Protein AF-A0A5K1BGW7-F1 (afdb_monomer)

Foldseek 3Di:
DVPCWDFPDDDDPDTDTDDDDPDDVVPDDDDPPCPDDDDPDDDDDPDDCDPPPDDNVVVVVVVVVVVPDDDPDDD

Organism: NCBI:txid210225

Sequence (75 aa):
DKTGGKVISRRTNILLLYRGRHYDPKKRPAIPLMLWKPHAPIYPKLVKYVPSGLTLEQTKEMRSRGLNSPALIKL

Structure (mmCIF, N/CA/C/O backbone):
data_AF-A0A5K1BGW7-F1
#
_entry.id   AF-A0A5K1BGW7-F1
#
loop_
_atom_site.group_PDB
_atom_site.id
_atom_site.type_symbol
_atom_site.label_atom_id
_atom_site.label_alt_id
_atom_site.label_comp_id
_atom_site.label_asym_id
_atom_site.label_entity_id
_atom_site.label_seq_id
_atom_site.pdbx_PDB_ins_code
_atom_site.Cartn_x
_atom_site.Cartn_y
_atom_site.Cartn_z
_atom_site.occupancy
_atom_site.B_iso_or_equiv
_atom_site.auth_seq_id
_atom_site.auth_comp_id
_atom_site.auth_asym_id
_atom_site.auth_atom_id
_atom_site.pdbx_PDB_model_num
ATOM 1 N N . ASP A 1 1 ? 13.180 -6.600 -53.179 1.00 50.28 1 ASP A N 1
ATOM 2 C CA . ASP A 1 1 ? 12.181 -5.542 -52.911 1.00 50.28 1 ASP A CA 1
ATOM 3 C C . ASP A 1 1 ? 10.859 -6.013 -52.311 1.00 50.28 1 ASP A C 1
ATOM 5 O O . ASP A 1 1 ? 10.434 -5.413 -51.337 1.00 50.28 1 ASP A O 1
ATOM 9 N N . LYS A 1 2 ? 10.230 -7.115 -52.759 1.00 58.78 2 LYS A N 1
ATOM 10 C CA . LYS A 1 2 ? 8.932 -7.578 -52.197 1.00 58.78 2 LYS A CA 1
ATOM 11 C C . LYS A 1 2 ? 8.949 -8.082 -50.738 1.00 58.78 2 LYS A C 1
ATOM 13 O O . LYS A 1 2 ? 7.892 -8.251 -50.145 1.00 58.78 2 LYS A O 1
ATOM 18 N N . THR A 1 3 ? 10.112 -8.364 -50.147 1.00 59.19 3 THR A N 1
ATOM 19 C CA . THR A 1 3 ? 10.216 -9.031 -48.832 1.00 59.19 3 THR A CA 1
ATOM 20 C C . THR A 1 3 ? 10.454 -8.093 -47.648 1.00 59.19 3 THR A C 1
ATOM 22 O O . THR A 1 3 ? 10.499 -8.586 -46.519 1.00 59.19 3 THR A O 1
ATOM 25 N N . GLY A 1 4 ? 10.629 -6.784 -47.887 1.00 65.38 4 GLY A N 1
ATOM 26 C CA . GLY A 1 4 ? 10.767 -5.741 -46.856 1.00 65.38 4 GLY A CA 1
ATOM 27 C C . GLY A 1 4 ? 11.937 -5.897 -45.869 1.00 65.38 4 GLY A C 1
ATOM 28 O O . GLY A 1 4 ? 12.034 -5.129 -44.919 1.00 65.38 4 GLY A O 1
ATOM 29 N N . GLY A 1 5 ? 12.810 -6.893 -46.055 1.00 73.50 5 GLY A N 1
ATOM 30 C CA . GLY A 1 5 ? 13.915 -7.224 -45.153 1.00 73.50 5 GLY A CA 1
ATOM 31 C C . GLY A 1 5 ? 15.279 -7.137 -45.836 1.00 73.50 5 GLY A C 1
ATOM 32 O O . GLY A 1 5 ? 15.374 -7.187 -47.063 1.00 73.50 5 GLY A O 1
ATOM 33 N N . LYS A 1 6 ? 16.348 -7.046 -45.038 1.00 79.31 6 LYS A N 1
ATOM 34 C CA . LYS A 1 6 ? 17.735 -6.969 -45.527 1.00 79.31 6 LYS A CA 1
ATOM 35 C C . LYS A 1 6 ? 18.356 -8.364 -45.596 1.00 79.31 6 LYS A C 1
ATOM 37 O O . LYS A 1 6 ? 18.312 -9.105 -44.617 1.00 79.31 6 LYS A O 1
ATOM 42 N N . VAL A 1 7 ? 18.947 -8.730 -46.731 1.00 82.56 7 VAL A N 1
ATOM 43 C CA . VAL A 1 7 ? 19.652 -10.014 -46.885 1.00 82.56 7 VAL A CA 1
ATOM 44 C C . VAL A 1 7 ? 20.975 -9.956 -46.114 1.00 82.56 7 VAL A C 1
ATOM 4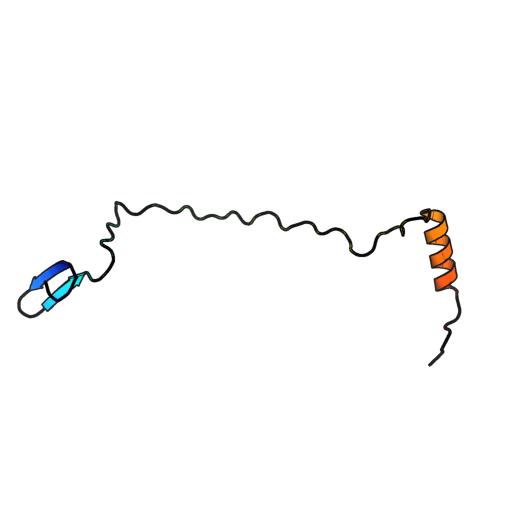6 O O . VAL A 1 7 ? 21.804 -9.093 -46.387 1.00 82.56 7 VAL A O 1
ATOM 49 N N . ILE A 1 8 ? 21.155 -10.850 -45.137 1.00 83.88 8 ILE A N 1
ATOM 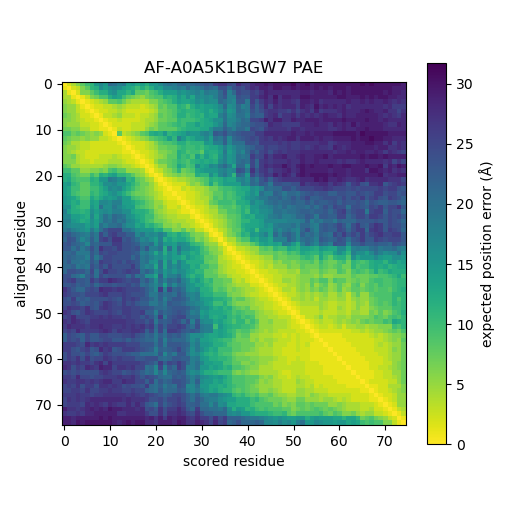50 C CA . ILE A 1 8 ? 22.375 -10.952 -44.314 1.00 83.88 8 ILE A CA 1
ATOM 51 C C . ILE A 1 8 ? 23.377 -11.900 -44.977 1.00 83.88 8 ILE A C 1
ATOM 53 O O . ILE A 1 8 ? 24.579 -11.656 -44.975 1.00 83.88 8 ILE A O 1
ATOM 57 N N . SER A 1 9 ? 22.880 -13.001 -45.542 1.00 84.56 9 SER A N 1
ATOM 58 C CA . SER A 1 9 ? 23.701 -14.000 -46.217 1.00 84.56 9 SER A CA 1
ATOM 59 C C . SER A 1 9 ? 22.887 -14.734 -47.271 1.00 84.56 9 SER A C 1
ATOM 61 O O . SER A 1 9 ? 21.691 -14.980 -47.095 1.00 84.56 9 SER A O 1
ATOM 63 N N . ARG A 1 10 ? 23.550 -15.100 -48.365 1.00 83.81 10 ARG A N 1
ATOM 64 C CA . ARG A 1 10 ? 22.982 -15.928 -49.422 1.00 83.81 10 ARG A CA 1
ATOM 65 C C . ARG A 1 10 ? 24.013 -16.976 -49.812 1.00 83.81 10 ARG A C 1
ATOM 67 O O . ARG A 1 10 ? 25.101 -16.624 -50.258 1.00 83.81 10 ARG A O 1
ATOM 74 N N . ARG A 1 11 ? 23.678 -18.253 -49.633 1.00 89.31 11 ARG A N 1
ATOM 75 C CA . ARG A 1 11 ? 24.493 -19.382 -50.098 1.00 89.31 11 ARG A CA 1
ATOM 76 C C . ARG A 1 11 ? 23.592 -20.388 -50.780 1.00 89.31 11 ARG A C 1
ATOM 78 O O . ARG A 1 11 ? 22.711 -20.930 -50.124 1.00 89.31 11 ARG A O 1
ATOM 85 N N . THR A 1 12 ? 23.830 -20.624 -52.066 1.00 88.31 12 THR A N 1
ATOM 86 C CA . THR A 1 12 ? 23.108 -21.592 -52.907 1.00 88.31 12 THR A CA 1
ATOM 87 C C . THR A 1 12 ? 21.590 -21.532 -52.671 1.00 88.31 12 THR A C 1
ATOM 89 O O . THR A 1 12 ? 20.947 -20.601 -53.154 1.00 88.31 12 THR A O 1
ATOM 92 N N . ASN A 1 13 ? 21.040 -22.441 -51.858 1.00 88.06 13 ASN A N 1
ATOM 93 C CA . ASN A 1 13 ? 19.602 -22.580 -51.600 1.00 88.06 13 ASN A CA 1
ATOM 94 C C . ASN A 1 13 ? 19.130 -21.960 -50.269 1.00 88.06 13 ASN A C 1
ATOM 96 O O . ASN A 1 13 ? 17.942 -21.991 -49.966 1.00 88.06 13 ASN A O 1
ATOM 100 N N . ILE A 1 14 ? 20.037 -21.404 -49.461 1.00 85.88 14 ILE A N 1
ATOM 101 C CA . ILE A 1 14 ? 19.739 -20.823 -48.149 1.00 85.88 14 ILE A CA 1
ATOM 102 C C . ILE A 1 14 ? 19.827 -19.297 -48.238 1.00 85.88 14 ILE A C 1
ATOM 104 O O . ILE A 1 14 ? 20.868 -18.724 -48.582 1.00 85.88 14 ILE A O 1
ATOM 108 N N . LEU A 1 15 ? 18.722 -18.636 -47.886 1.00 86.06 15 LEU A N 1
ATOM 109 C CA . LEU A 1 15 ? 18.620 -17.184 -47.775 1.00 86.06 15 LEU A CA 1
ATOM 110 C C . LEU A 1 15 ? 18.398 -16.795 -46.312 1.00 86.06 15 LEU A C 1
ATOM 112 O O . LEU A 1 15 ? 17.348 -17.083 -45.741 1.00 86.06 15 LEU A O 1
ATOM 116 N N . LEU A 1 16 ? 19.367 -16.093 -45.724 1.00 81.44 16 LEU A N 1
ATOM 117 C CA . LEU A 1 16 ? 19.241 -15.536 -44.381 1.00 81.44 16 LEU A CA 1
ATOM 118 C C . LEU A 1 16 ? 18.780 -14.078 -44.483 1.00 81.44 16 LEU A C 1
ATOM 120 O O . LEU A 1 16 ? 19.517 -13.206 -44.956 1.00 81.44 16 LEU A O 1
ATOM 124 N N . LEU A 1 17 ? 17.544 -13.818 -44.057 1.00 81.88 17 LEU A N 1
ATOM 125 C CA . LEU A 1 17 ? 16.893 -12.513 -44.142 1.00 81.88 17 LEU A CA 1
ATOM 126 C C . LEU A 1 17 ? 16.715 -11.910 -42.746 1.00 81.88 17 LEU A C 1
ATOM 128 O O . LEU A 1 17 ? 16.142 -12.540 -41.862 1.00 81.88 17 LEU A O 1
ATOM 132 N N . TYR A 1 18 ? 17.132 -10.659 -42.570 1.00 74.81 18 TYR A N 1
ATOM 133 C CA . TYR A 1 18 ? 16.768 -9.864 -41.406 1.00 74.81 18 TYR A CA 1
ATOM 134 C C . TYR A 1 18 ? 15.386 -9.241 -41.624 1.00 74.81 18 TYR A C 1
ATOM 136 O O . TYR A 1 18 ? 15.226 -8.381 -42.498 1.00 74.81 18 TYR A O 1
ATOM 144 N N . ARG A 1 19 ? 14.389 -9.660 -40.837 1.00 68.56 19 ARG A N 1
ATOM 145 C CA . ARG A 1 19 ? 13.063 -9.028 -40.784 1.00 68.56 19 ARG A CA 1
ATOM 146 C C . ARG A 1 19 ? 12.840 -8.415 -39.407 1.00 68.56 19 ARG A C 1
ATOM 148 O O . ARG A 1 19 ? 12.696 -9.131 -38.424 1.00 68.56 19 ARG A O 1
ATOM 155 N N . GLY A 1 20 ? 12.826 -7.089 -39.345 1.00 72.06 20 GLY A N 1
ATOM 156 C CA . GLY A 1 20 ? 12.646 -6.332 -38.109 1.00 72.06 20 GLY A CA 1
ATOM 157 C C . GLY A 1 20 ? 13.048 -4.869 -38.278 1.00 72.06 20 GLY A C 1
ATOM 158 O O . GLY A 1 20 ? 13.450 -4.448 -39.364 1.00 72.06 20 GLY A O 1
ATOM 159 N N . ARG A 1 21 ? 12.968 -4.086 -37.195 1.00 65.44 21 ARG A N 1
ATOM 160 C CA . ARG A 1 21 ? 13.579 -2.746 -37.158 1.00 65.44 21 ARG A CA 1
ATOM 161 C C . ARG A 1 21 ? 15.086 -2.931 -37.297 1.00 65.44 21 ARG A C 1
ATOM 163 O O . ARG A 1 21 ? 15.609 -3.811 -36.630 1.00 65.44 21 ARG A O 1
ATOM 170 N N . HIS A 1 22 ? 15.763 -2.147 -38.137 1.00 65.44 22 HIS A N 1
ATOM 171 C CA . HIS A 1 22 ? 17.218 -2.202 -38.336 1.00 65.44 22 HIS A CA 1
ATOM 172 C C . HIS A 1 22 ? 17.962 -1.911 -37.018 1.00 65.44 22 HIS A C 1
ATOM 174 O O . HIS A 1 22 ? 18.361 -0.780 -36.742 1.00 65.44 22 HIS A O 1
ATOM 180 N N . TYR A 1 23 ? 18.071 -2.931 -36.167 1.00 65.25 23 TYR A N 1
ATOM 181 C CA . TYR A 1 23 ? 18.627 -2.838 -34.832 1.00 65.25 23 TYR A CA 1
ATOM 182 C C . TYR A 1 23 ? 20.132 -2.998 -34.948 1.00 65.25 23 TYR A C 1
ATOM 184 O O . TYR A 1 23 ? 20.624 -4.084 -35.244 1.00 65.25 23 TYR A O 1
ATOM 192 N N . ASP A 1 24 ? 20.857 -1.907 -34.744 1.00 73.75 24 ASP A N 1
ATOM 193 C CA . ASP A 1 24 ? 22.301 -1.947 -34.568 1.00 73.75 24 ASP A CA 1
ATOM 194 C C . ASP A 1 24 ? 22.580 -2.146 -33.070 1.00 73.75 24 ASP A C 1
ATOM 196 O O . ASP A 1 24 ? 22.336 -1.222 -32.284 1.00 73.75 24 ASP A O 1
ATOM 200 N N . PRO A 1 25 ? 23.080 -3.324 -32.642 1.00 70.88 25 PRO A N 1
ATOM 201 C CA . PRO A 1 25 ? 23.359 -3.585 -31.234 1.00 70.88 25 PRO A CA 1
ATOM 202 C C . PRO A 1 25 ? 24.346 -2.587 -30.621 1.00 70.88 25 PRO A C 1
ATOM 204 O O . PRO A 1 25 ? 24.322 -2.397 -29.409 1.00 70.88 25 PRO A O 1
ATOM 207 N N . LYS A 1 26 ? 25.191 -1.938 -31.439 1.00 80.75 26 LYS A N 1
ATOM 208 C CA . LYS A 1 26 ? 26.153 -0.922 -30.991 1.00 80.75 26 LYS A CA 1
ATOM 209 C C . LYS A 1 26 ? 25.520 0.458 -30.810 1.00 80.75 26 LYS A C 1
ATOM 211 O O . LYS A 1 26 ? 26.009 1.234 -30.000 1.00 80.75 26 LYS A O 1
ATOM 216 N N . LYS A 1 27 ? 24.447 0.772 -31.546 1.00 81.56 27 LYS A N 1
ATOM 217 C CA . LYS A 1 27 ? 23.746 2.073 -31.478 1.00 81.56 27 LYS A CA 1
ATOM 218 C C . LYS A 1 27 ? 22.469 2.032 -30.643 1.00 81.56 27 LYS A C 1
ATOM 220 O O . LYS A 1 27 ? 21.727 3.012 -30.612 1.00 81.56 27 LYS A O 1
ATOM 225 N N . ARG A 1 28 ? 22.167 0.904 -29.995 1.00 79.19 28 ARG A N 1
ATOM 226 C CA . ARG A 1 28 ? 20.973 0.797 -29.156 1.00 79.19 28 ARG A CA 1
ATOM 227 C C . ARG A 1 28 ? 21.073 1.764 -27.967 1.00 79.19 28 ARG A C 1
ATOM 229 O O . ARG A 1 28 ? 22.132 1.829 -27.341 1.00 79.19 28 ARG A O 1
ATOM 236 N N . PRO A 1 29 ? 19.992 2.469 -27.604 1.00 81.31 29 PRO A N 1
ATOM 237 C CA . PRO A 1 29 ? 19.974 3.212 -26.356 1.00 81.31 29 PRO A CA 1
ATOM 238 C C . PRO A 1 29 ? 20.084 2.226 -25.185 1.00 81.31 29 PRO A C 1
ATOM 240 O O . PRO A 1 29 ? 19.336 1.247 -25.111 1.00 81.31 29 PRO A O 1
ATOM 243 N N . ALA A 1 30 ? 21.029 2.469 -24.278 1.00 81.69 30 ALA A N 1
ATOM 244 C CA . ALA A 1 30 ? 21.095 1.763 -23.007 1.00 81.69 30 ALA A CA 1
ATOM 245 C C . ALA A 1 30 ? 20.021 2.349 -22.086 1.00 81.69 30 ALA A C 1
ATOM 247 O O . ALA A 1 30 ? 20.175 3.448 -21.560 1.00 81.69 30 ALA A O 1
ATOM 248 N N . ILE A 1 31 ? 18.906 1.637 -21.934 1.00 77.06 31 ILE A N 1
ATOM 249 C CA . ILE A 1 31 ? 17.870 2.008 -20.970 1.00 77.06 31 ILE A CA 1
ATOM 250 C C . ILE A 1 31 ? 18.393 1.586 -19.592 1.00 77.06 31 ILE A C 1
ATOM 252 O O . ILE A 1 31 ? 18.644 0.392 -19.399 1.00 77.06 31 ILE A O 1
ATOM 256 N N . PRO A 1 32 ? 18.605 2.516 -18.645 1.00 80.62 32 PRO A N 1
ATOM 257 C CA . PRO A 1 32 ? 19.010 2.136 -17.302 1.00 80.62 32 PRO A CA 1
ATOM 258 C C . PRO A 1 32 ? 17.914 1.271 -16.672 1.00 80.62 32 PRO A C 1
ATOM 260 O O . PRO A 1 32 ? 16.724 1.524 -16.864 1.00 80.62 32 PRO A O 1
ATOM 263 N N . LEU A 1 33 ? 18.310 0.257 -15.901 1.00 74.88 33 LEU A N 1
ATOM 264 C CA . LEU A 1 33 ? 17.386 -0.455 -15.022 1.00 74.88 33 LEU A CA 1
ATOM 265 C C . LEU A 1 33 ? 16.852 0.561 -14.010 1.00 74.88 33 LEU A C 1
ATOM 267 O O . LEU A 1 33 ? 17.535 0.910 -13.048 1.00 74.88 33 LEU A O 1
ATOM 271 N N . MET A 1 34 ? 15.652 1.086 -14.256 1.00 73.31 34 MET A N 1
ATOM 272 C CA . MET A 1 34 ? 14.986 1.999 -13.336 1.00 73.31 34 MET A CA 1
ATOM 273 C C . MET A 1 34 ? 14.521 1.191 -12.120 1.00 73.31 34 MET A C 1
ATOM 275 O O . MET A 1 34 ? 13.370 0.784 -12.026 1.00 73.31 34 MET A O 1
ATOM 279 N N . LEU A 1 35 ? 15.432 0.971 -11.168 1.00 67.88 35 LEU A N 1
ATOM 280 C CA . LEU A 1 35 ? 15.157 0.427 -9.829 1.00 67.88 35 LEU A CA 1
ATOM 281 C C . LEU A 1 35 ? 14.376 1.414 -8.946 1.00 67.88 35 LEU A C 1
ATOM 283 O O . LEU A 1 35 ? 14.228 1.211 -7.742 1.00 67.88 35 LEU A O 1
ATOM 287 N N . TRP A 1 36 ? 13.884 2.507 -9.524 1.00 70.38 36 TRP A N 1
ATOM 288 C CA . TRP A 1 36 ? 13.099 3.486 -8.807 1.00 70.38 36 TRP A CA 1
ATOM 289 C C . TRP A 1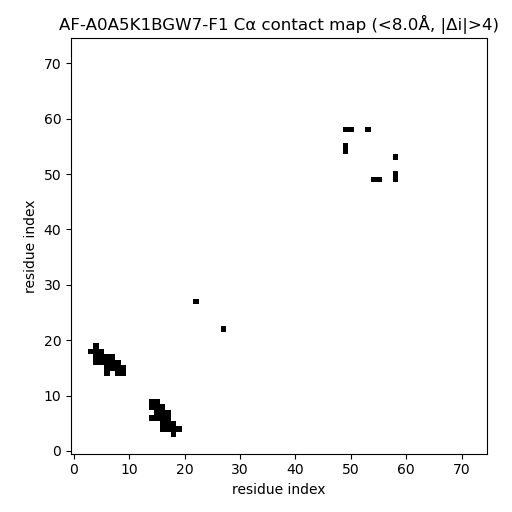 36 ? 11.675 2.966 -8.637 1.00 70.38 36 TRP A C 1
ATOM 291 O O . TRP A 1 36 ? 10.787 3.217 -9.447 1.00 70.38 36 TRP A O 1
ATOM 301 N N . LYS A 1 37 ? 11.447 2.249 -7.538 1.00 74.50 37 LYS A N 1
ATOM 302 C CA . LYS A 1 37 ? 10.108 2.169 -6.967 1.00 74.50 37 LYS A CA 1
ATOM 303 C C . LYS A 1 37 ? 9.916 3.437 -6.129 1.00 74.50 37 LYS A C 1
ATOM 305 O O . LYS A 1 37 ? 10.694 3.632 -5.192 1.00 74.50 37 LYS A O 1
ATOM 310 N N . PRO A 1 38 ? 8.963 4.330 -6.452 1.00 81.12 38 PRO A N 1
ATOM 311 C CA . PRO A 1 38 ? 8.672 5.452 -5.570 1.00 81.12 38 PRO A CA 1
ATOM 312 C C . PRO A 1 38 ? 8.307 4.911 -4.186 1.00 81.12 38 PRO A C 1
ATOM 314 O O . PRO A 1 38 ? 7.758 3.809 -4.066 1.00 81.12 38 PRO A O 1
ATOM 317 N N . HIS A 1 39 ? 8.630 5.670 -3.137 1.00 82.69 39 HIS A N 1
ATOM 318 C CA . HIS A 1 39 ? 8.195 5.309 -1.794 1.00 82.69 39 HIS A CA 1
ATOM 319 C C . HIS A 1 39 ? 6.673 5.132 -1.805 1.00 82.69 39 HIS A C 1
ATOM 321 O O . HIS A 1 39 ? 5.960 5.925 -2.426 1.00 82.69 39 HIS A O 1
ATOM 327 N N . ALA A 1 40 ? 6.177 4.078 -1.155 1.00 86.81 40 ALA A N 1
ATOM 328 C CA . ALA A 1 40 ? 4.742 3.847 -1.092 1.00 86.81 40 ALA A CA 1
ATOM 329 C C . ALA A 1 40 ? 4.048 5.084 -0.487 1.00 86.81 40 ALA A C 1
ATOM 331 O O . ALA A 1 40 ? 4.5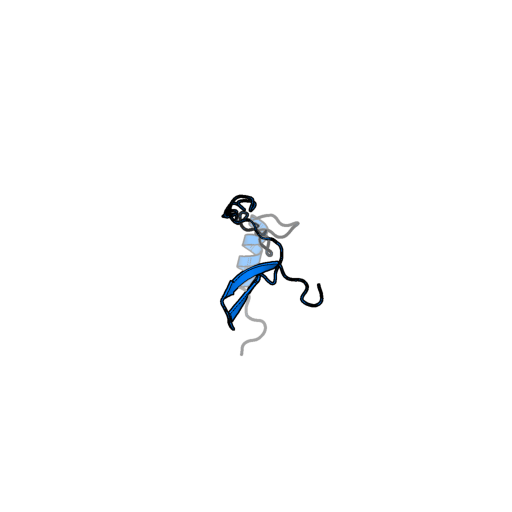87 5.684 0.452 1.00 86.81 40 ALA A O 1
ATOM 332 N N . PRO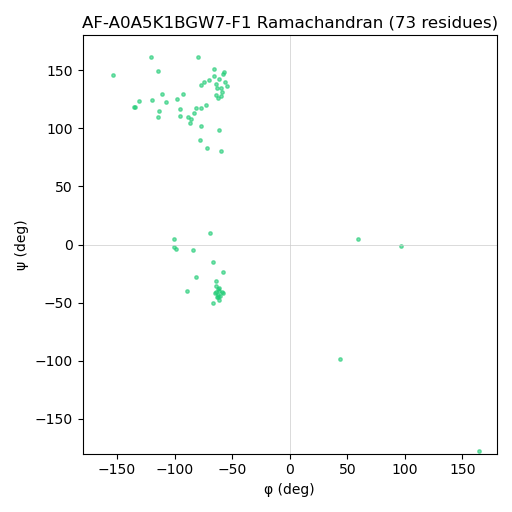 A 1 41 ? 2.881 5.495 -1.011 1.00 90.50 41 PRO A N 1
ATOM 333 C CA . PRO A 1 41 ? 2.142 6.602 -0.427 1.00 90.50 41 PRO A CA 1
ATOM 334 C C . PRO A 1 41 ? 1.779 6.273 1.026 1.00 90.50 41 PRO A C 1
ATOM 336 O O . PRO A 1 41 ? 1.317 5.173 1.332 1.00 90.50 41 PRO A O 1
ATOM 339 N N . ILE A 1 42 ? 1.991 7.233 1.927 1.00 90.12 42 ILE A N 1
ATOM 340 C CA . ILE A 1 42 ? 1.564 7.117 3.322 1.00 90.12 42 ILE A CA 1
ATOM 341 C C . ILE A 1 42 ? 0.117 7.602 3.392 1.00 90.12 42 ILE A C 1
ATOM 343 O O . ILE A 1 42 ? -0.147 8.802 3.319 1.00 90.12 42 ILE A O 1
ATOM 347 N N . TYR A 1 43 ? -0.829 6.672 3.511 1.00 91.06 43 TYR A N 1
ATOM 348 C CA . TYR A 1 43 ? -2.241 7.014 3.667 1.00 91.06 43 TYR A CA 1
ATOM 349 C C . TYR A 1 43 ? -2.540 7.464 5.106 1.00 91.06 43 TYR A C 1
ATOM 351 O O . TYR A 1 43 ? -2.084 6.823 6.059 1.00 91.06 43 TYR A O 1
ATOM 359 N N . PRO A 1 44 ? -3.330 8.534 5.303 1.00 89.38 44 PRO A N 1
ATOM 360 C CA . PRO A 1 44 ? -3.797 8.908 6.630 1.00 89.38 44 PRO A CA 1
ATOM 361 C C . PRO A 1 44 ? -4.733 7.829 7.192 1.00 89.38 44 PRO A C 1
ATOM 363 O O . PRO A 1 44 ? -5.442 7.143 6.454 1.00 89.38 44 PRO A O 1
ATOM 366 N N . LYS A 1 45 ? -4.770 7.689 8.522 1.00 87.12 45 LYS A N 1
ATOM 367 C CA . LYS A 1 45 ? -5.714 6.778 9.184 1.00 87.12 45 LYS A CA 1
ATOM 368 C C . LYS A 1 45 ? -7.148 7.227 8.888 1.00 87.12 45 LYS A C 1
ATOM 370 O O . LYS A 1 45 ? -7.497 8.372 9.168 1.00 87.12 45 LYS A O 1
ATOM 375 N N . LEU A 1 46 ? -7.973 6.310 8.374 1.00 86.69 46 LEU A N 1
ATOM 376 C CA . LEU A 1 46 ? -9.393 6.562 8.085 1.00 86.69 46 LEU A CA 1
ATOM 377 C C . LEU A 1 46 ? -10.163 6.977 9.343 1.00 86.69 46 LEU A C 1
ATOM 379 O O . LEU A 1 46 ? -10.977 7.896 9.313 1.00 86.69 46 LEU A O 1
ATOM 383 N N . VAL A 1 47 ? -9.866 6.323 10.467 1.00 84.56 47 VAL A N 1
ATOM 384 C CA . VAL A 1 47 ? -10.446 6.653 11.768 1.00 84.56 47 VAL A CA 1
ATOM 385 C C . VAL A 1 47 ? -9.490 7.574 12.515 1.00 84.56 47 VAL A C 1
ATOM 387 O O . VAL A 1 47 ? -8.365 7.194 12.855 1.00 84.56 47 VAL A O 1
ATOM 390 N N . LYS A 1 48 ? -9.944 8.801 12.780 1.00 85.88 48 LYS A N 1
ATOM 391 C CA . LYS A 1 48 ? -9.204 9.770 13.594 1.00 85.88 48 LYS A CA 1
ATOM 392 C C . LYS A 1 48 ? -9.186 9.318 15.056 1.00 85.88 48 LYS A C 1
ATOM 394 O O . LYS A 1 48 ? -10.181 8.816 15.572 1.00 85.88 48 LYS A O 1
ATOM 399 N N . TYR A 1 49 ? -8.058 9.525 15.738 1.00 85.00 49 TYR A N 1
ATOM 400 C CA . TYR A 1 49 ? -7.909 9.167 17.156 1.00 85.00 49 TYR A CA 1
ATOM 401 C C . TYR A 1 49 ? -8.882 9.940 18.063 1.00 85.00 49 TYR A C 1
ATOM 403 O O . TYR A 1 49 ? -9.460 9.371 18.995 1.00 85.00 49 TYR A O 1
ATOM 411 N N . VAL A 1 50 ? -9.100 11.217 17.746 1.00 89.44 50 VAL A N 1
ATOM 412 C CA . VAL A 1 50 ? -10.101 12.081 18.371 1.00 89.44 50 VAL A CA 1
ATOM 413 C C . VAL A 1 50 ? -11.067 12.532 17.273 1.00 89.44 50 VAL A C 1
ATOM 415 O O . VAL A 1 50 ? -10.605 13.047 16.247 1.00 89.44 50 VAL A O 1
ATOM 418 N N . PRO A 1 51 ? -12.382 12.303 17.429 1.00 86.88 51 PRO A N 1
ATOM 419 C CA . PRO A 1 51 ? -13.375 12.857 16.521 1.00 86.88 51 PRO A CA 1
AT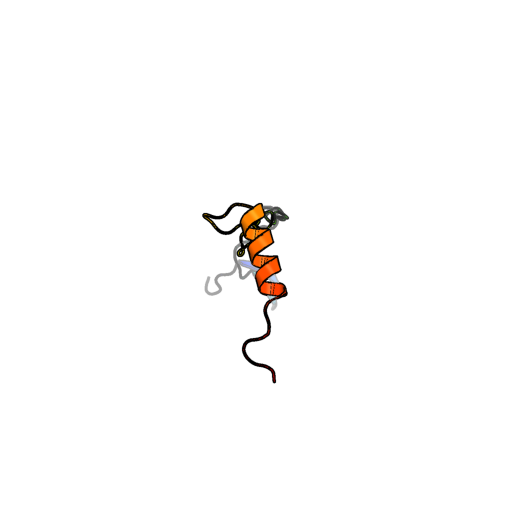OM 420 C C . PRO A 1 51 ? -13.277 14.385 16.485 1.00 86.88 51 PRO A C 1
ATOM 422 O O . PRO A 1 51 ? -12.957 15.024 17.486 1.00 86.88 51 PRO A O 1
ATOM 425 N N . SER A 1 52 ? -13.559 14.989 15.334 1.00 85.44 52 SER A N 1
ATOM 426 C CA . SER A 1 52 ? -13.606 16.450 15.232 1.00 85.44 52 SER A CA 1
ATOM 427 C C . SER A 1 52 ? -14.661 17.016 16.186 1.00 85.44 52 SER A C 1
ATOM 429 O O . SER A 1 52 ? -15.810 16.586 16.132 1.00 85.44 52 SER A O 1
ATOM 431 N N . GLY A 1 53 ? -14.271 17.979 17.027 1.00 87.38 53 GLY A N 1
ATOM 432 C CA . GLY A 1 53 ? -15.171 18.666 17.964 1.00 87.38 53 GLY A CA 1
ATOM 433 C C . GLY A 1 53 ? -15.182 18.126 19.399 1.00 87.38 53 GLY A C 1
ATOM 434 O O . GLY A 1 53 ? -15.867 18.699 20.236 1.00 87.38 53 GLY A O 1
ATOM 435 N N . LEU A 1 54 ? -14.418 17.072 19.708 1.00 89.50 54 LEU A N 1
ATOM 436 C CA . LEU A 1 54 ? -14.265 16.538 21.068 1.00 89.50 54 LEU A CA 1
ATOM 437 C C . LEU A 1 54 ? -12.831 16.710 21.566 1.00 89.50 54 LEU A C 1
ATOM 439 O O . LEU A 1 54 ? -11.881 16.638 20.785 1.00 89.50 54 LEU A O 1
ATOM 443 N N . THR A 1 55 ? -12.656 16.884 22.877 1.00 93.81 55 THR A N 1
ATOM 444 C CA . THR A 1 55 ? -11.327 16.771 23.489 1.00 93.81 55 THR A CA 1
ATOM 445 C C . THR A 1 55 ? -10.953 15.301 23.699 1.00 93.81 55 THR A C 1
ATOM 447 O O . THR A 1 55 ? -11.790 14.389 23.693 1.00 93.81 55 THR A O 1
ATOM 450 N N . LEU A 1 56 ? -9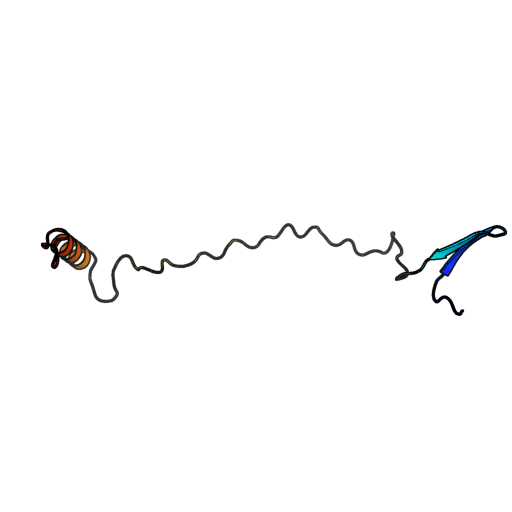.657 15.042 23.878 1.00 91.56 56 LEU A N 1
ATOM 451 C CA . LEU A 1 56 ? -9.126 13.696 24.099 1.00 91.56 56 LEU A CA 1
ATOM 452 C C . LEU A 1 56 ? -9.691 13.055 25.378 1.00 91.56 56 LEU A C 1
ATOM 454 O O . LEU A 1 56 ? -9.986 11.861 25.383 1.00 91.56 56 LEU A O 1
ATOM 458 N N . GLU A 1 57 ? -9.880 13.848 26.432 1.00 93.81 57 GLU A N 1
ATOM 459 C CA . GLU A 1 57 ? -10.435 13.410 27.717 1.00 93.81 57 GLU A CA 1
ATOM 460 C C . GLU A 1 57 ? -11.902 13.002 27.589 1.00 93.81 57 GLU A C 1
ATOM 462 O O . GLU A 1 57 ? -12.252 11.870 27.919 1.00 93.81 57 GLU A O 1
ATOM 467 N N . GLN A 1 58 ? -12.730 13.861 26.987 1.00 93.69 58 GLN A N 1
ATOM 468 C CA . GLN A 1 58 ? -14.142 13.568 26.719 1.00 93.69 58 GLN A CA 1
ATOM 469 C C . GLN A 1 58 ? -14.295 12.308 25.863 1.00 93.69 58 GLN A C 1
ATOM 471 O O . GLN A 1 58 ? -15.132 11.449 26.132 1.00 93.69 58 GLN A O 1
ATOM 476 N N . THR A 1 59 ? -13.440 12.149 24.850 1.00 93.88 59 THR A N 1
ATOM 477 C CA . THR A 1 59 ? -13.463 10.962 23.988 1.00 93.88 59 THR A CA 1
ATOM 478 C C . THR A 1 59 ? -13.129 9.689 24.773 1.00 93.88 59 THR A C 1
ATOM 480 O O . THR A 1 59 ? -13.748 8.647 24.551 1.00 93.88 59 THR A O 1
ATOM 483 N N . LYS A 1 60 ? -12.155 9.742 25.692 1.00 94.12 60 LYS A N 1
ATOM 484 C CA . LYS A 1 60 ? -11.825 8.607 26.570 1.00 94.12 60 LYS A CA 1
ATOM 485 C C . LYS A 1 60 ? -12.993 8.261 27.488 1.00 94.12 60 LYS A C 1
ATOM 487 O O . LYS A 1 60 ? -13.346 7.089 27.596 1.00 94.12 60 LYS A O 1
ATOM 492 N N . GLU A 1 61 ? -13.610 9.270 28.089 1.00 95.50 61 GLU A N 1
ATOM 493 C CA . GLU A 1 61 ? -14.746 9.102 28.990 1.00 95.50 61 GLU A CA 1
ATOM 494 C C . GLU A 1 61 ? -15.950 8.469 28.272 1.00 95.50 61 GLU A C 1
ATOM 496 O O . GLU A 1 61 ? -16.494 7.470 28.739 1.00 95.50 61 GLU A O 1
ATOM 501 N N . MET A 1 62 ? -16.315 8.965 27.083 1.00 93.25 62 MET A N 1
ATOM 502 C CA . MET A 1 62 ? -17.406 8.392 26.284 1.00 93.25 62 MET A CA 1
ATOM 503 C C . MET A 1 62 ? -17.145 6.936 25.883 1.00 93.25 62 MET A C 1
ATOM 505 O O . MET A 1 62 ? -18.062 6.119 25.925 1.00 93.25 62 MET A O 1
ATOM 509 N N . ARG A 1 63 ? -15.903 6.584 25.517 1.00 92.50 63 ARG A N 1
ATOM 510 C CA . ARG A 1 63 ? -15.543 5.188 25.208 1.00 92.50 63 ARG A CA 1
ATOM 511 C C . ARG A 1 63 ? -15.669 4.287 26.433 1.00 92.50 63 ARG A C 1
ATOM 513 O O . ARG A 1 63 ? -16.180 3.181 26.304 1.00 92.50 63 ARG A O 1
ATOM 520 N N . SER A 1 64 ? -15.236 4.761 27.602 1.00 95.38 64 SER A N 1
ATOM 521 C CA . SER A 1 64 ? -15.392 4.025 28.862 1.00 95.38 64 SER A CA 1
ATOM 522 C C . SER A 1 64 ? -16.868 3.805 29.196 1.00 95.38 64 SER A C 1
ATOM 524 O O . SER A 1 64 ? -17.267 2.681 29.494 1.00 95.38 64 SER A O 1
ATOM 526 N N . ARG A 1 65 ? -17.701 4.844 29.050 1.00 95.12 65 ARG A N 1
ATOM 527 C CA . ARG A 1 65 ? -19.156 4.739 29.230 1.00 95.12 65 ARG A CA 1
ATOM 528 C C . ARG A 1 65 ? -19.792 3.745 28.258 1.00 95.12 65 ARG A C 1
ATOM 530 O O . ARG A 1 65 ? -20.589 2.920 28.686 1.00 95.12 65 ARG A O 1
ATOM 537 N N . GLY A 1 66 ? -19.413 3.787 26.980 1.00 92.31 66 GLY A N 1
ATOM 538 C CA . GLY A 1 66 ? -19.892 2.841 25.971 1.00 92.31 66 GLY A CA 1
ATOM 539 C C . GLY A 1 66 ? -19.503 1.391 26.276 1.00 92.31 66 GLY A C 1
ATOM 540 O O . GLY A 1 66 ? -20.348 0.508 26.183 1.00 92.31 66 GLY A O 1
ATOM 541 N N . LEU A 1 67 ? -18.260 1.146 26.706 1.00 92.50 67 LEU A N 1
ATOM 542 C CA . LEU A 1 67 ? -17.773 -0.195 27.058 1.00 92.50 67 LEU A CA 1
ATOM 543 C C . LEU A 1 67 ? -18.515 -0.798 28.259 1.00 92.50 67 LEU A C 1
ATOM 545 O O . LEU A 1 67 ? -18.760 -1.999 28.289 1.00 92.50 67 LEU A O 1
ATOM 549 N N . ASN A 1 68 ? -18.879 0.041 29.230 1.00 93.88 68 ASN A N 1
ATOM 550 C CA . ASN A 1 68 ? -19.611 -0.376 30.426 1.00 93.88 68 ASN A CA 1
ATOM 551 C C . ASN A 1 68 ? -21.132 -0.447 30.215 1.00 93.88 68 ASN A C 1
ATOM 553 O O . ASN A 1 68 ? -21.856 -0.838 31.131 1.00 93.88 68 ASN A O 1
ATOM 557 N N . SER A 1 69 ? -21.638 -0.039 29.047 1.00 92.12 69 SER A N 1
ATOM 558 C CA . SER A 1 69 ? -23.073 -0.071 28.774 1.00 92.12 69 SER A CA 1
ATOM 559 C C . SER A 1 69 ? -23.553 -1.507 28.516 1.00 92.12 69 SER A C 1
ATOM 561 O O . SER A 1 69 ? -22.848 -2.287 27.869 1.00 92.12 69 SER A O 1
ATOM 563 N N . PRO A 1 70 ? -24.738 -1.898 29.020 1.00 90.50 70 PRO A N 1
ATOM 564 C CA . PRO A 1 70 ? -25.290 -3.213 28.730 1.00 90.50 70 PRO A CA 1
ATOM 565 C C . PRO A 1 70 ? -25.624 -3.333 27.239 1.00 90.50 70 PRO A C 1
ATOM 567 O O . PRO A 1 70 ? -26.072 -2.374 26.608 1.00 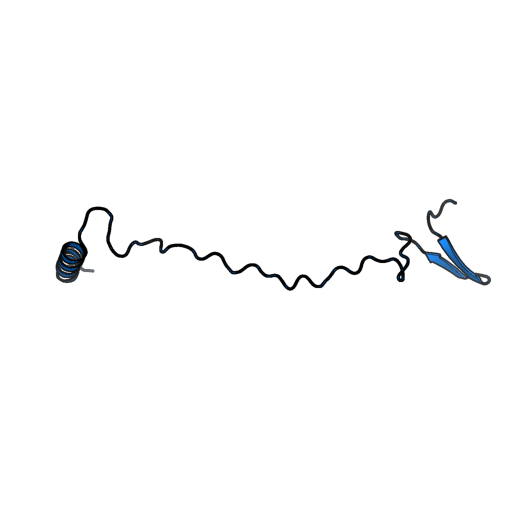90.50 70 PRO A O 1
ATOM 570 N N . ALA A 1 71 ? -25.437 -4.527 26.673 1.00 88.44 71 ALA A N 1
ATOM 571 C CA . ALA A 1 71 ? -25.850 -4.806 25.303 1.00 88.44 71 ALA A CA 1
ATOM 572 C C . ALA A 1 71 ? -27.363 -4.579 25.150 1.00 88.44 71 ALA A C 1
ATOM 574 O O . ALA A 1 71 ? -28.152 -5.096 25.940 1.00 88.44 71 ALA A O 1
ATOM 575 N N . LEU A 1 72 ? -27.759 -3.830 24.116 1.00 83.81 72 LEU A N 1
ATOM 576 C CA . LEU A 1 72 ? -29.170 -3.553 23.819 1.00 83.81 72 LEU A CA 1
ATOM 577 C C . LEU A 1 72 ? -29.949 -4.825 23.464 1.00 83.81 72 LEU A C 1
ATOM 579 O O . LEU A 1 72 ? -31.138 -4.923 23.748 1.00 83.81 72 LEU A O 1
ATOM 583 N N . ILE A 1 73 ? -29.272 -5.797 22.851 1.00 81.50 73 ILE A N 1
ATOM 584 C CA . ILE A 1 73 ? -29.817 -7.109 22.518 1.00 81.50 73 ILE A CA 1
ATOM 585 C C . ILE A 1 73 ? -28.814 -8.146 23.014 1.00 81.50 73 ILE A C 1
ATOM 587 O O . ILE A 1 73 ? -27.637 -8.106 22.650 1.00 81.50 73 ILE A O 1
ATOM 591 N N . LYS A 1 74 ? -29.283 -9.055 23.865 1.00 74.56 74 LYS A N 1
ATOM 592 C CA . LYS A 1 74 ? -28.559 -10.262 24.266 1.00 74.56 74 LYS A CA 1
ATOM 593 C C . LYS A 1 74 ? -29.093 -11.406 23.399 1.00 74.56 74 LYS A C 1
ATOM 595 O O . LYS A 1 7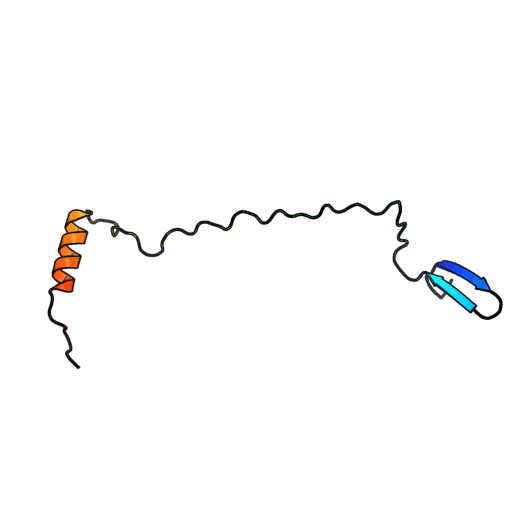4 ? -30.309 -11.561 23.322 1.00 74.56 74 LYS A O 1
ATOM 600 N N . LEU A 1 75 ? -28.193 -12.105 22.706 1.00 66.81 75 LEU A N 1
ATOM 601 C CA . LEU A 1 75 ? -28.498 -13.336 21.965 1.00 66.81 75 LEU A CA 1
ATOM 602 C C . LEU A 1 75 ? -28.830 -14.478 22.928 1.00 66.81 75 LEU A C 1
ATOM 604 O O . LEU A 1 75 ? -28.186 -14.525 24.003 1.00 66.81 75 LEU A O 1
#

Mean predicted aligned error: 15.27 Å

pLDDT: mean 82.27, std 9.99, range [50.28, 95.5]

Secondary structure (DSSP, 8-state):
-TT-SEEEEEETTEEEEE-SS---TTT---------PPPPP-PPPSS-SS-TT--HHHHHHHHHHHHTSPPSS--

InterPro domains:
  IPR044599 CRS2-associated factor, plant [PTHR46247] (1-75)

Solvent-accessible surface area (backbone atoms only — not comparable to full-atom values): 5423 Å² total; per-residue (Å²): 125,96,77,86,46,50,77,78,46,78,53,99,92,49,76,44,67,48,78,74,79,91,75,50,85,89,76,54,83,84,75,75,85,77,80,75,70,74,79,78,84,84,76,78,71,89,72,62,96,55,60,92,94,54,54,68,65,60,52,51,51,52,50,52,53,58,70,72,48,79,73,93,71,81,132

Nearest PDB structures (foldseek):
  4gb3-assembly1_4  TM=2.514E-01  e=2.556E+00  Coxsackievirus B3
  4q4y-assembly1_4  TM=2.142E-01  e=4.445E+00  Coxsackievirus A24
  7vy0-assembly1_D  TM=2.684E-01  e=9.516E+00  Coxsackievirus B3

Radius of gyration: 35.92 Å; Cα contacts (8 Å, |Δi|>4): 26; chains: 1; bounding box: 56×41×83 Å